Protein AF-A0A1W0A3I6-F1 (afdb_monomer_lite)

Radius of gyration: 18.89 Å; chains: 1; bounding box: 50×56×42 Å

Structure (mmCIF, N/CA/C/O backbone):
data_AF-A0A1W0A3I6-F1
#
_entry.id   AF-A0A1W0A3I6-F1
#
loop_
_atom_site.group_PDB
_atom_site.id
_atom_site.type_symbol
_atom_site.label_atom_id
_atom_site.label_alt_id
_atom_site.label_comp_id
_atom_site.label_asym_id
_atom_site.label_entity_id
_atom_site.label_seq_id
_atom_site.pdbx_PDB_ins_code
_atom_site.Cartn_x
_atom_site.Cartn_y
_atom_site.Cartn_z
_atom_site.occupancy
_atom_site.B_iso_or_equiv
_atom_site.auth_seq_id
_atom_site.auth_comp_id
_atom_site.auth_asym_id
_atom_site.auth_atom_id
_atom_site.pdbx_PDB_model_num
ATOM 1 N N . MET A 1 1 ? 38.707 41.070 -17.520 1.00 41.59 1 MET A N 1
ATOM 2 C CA . MET A 1 1 ? 37.344 40.779 -18.012 1.00 41.59 1 MET A CA 1
ATOM 3 C C . MET A 1 1 ? 37.285 39.278 -18.240 1.00 41.59 1 MET A C 1
ATOM 5 O O . MET A 1 1 ? 37.595 38.804 -19.325 1.00 41.59 1 MET A O 1
ATOM 9 N N . GLU A 1 2 ? 37.052 38.530 -17.165 1.00 40.06 2 GLU A N 1
ATOM 10 C CA . GLU A 1 2 ? 36.977 37.070 -17.213 1.00 40.06 2 GLU A CA 1
ATOM 11 C C . GLU A 1 2 ? 35.634 36.683 -17.830 1.00 40.06 2 GLU A C 1
ATOM 13 O O . GLU A 1 2 ? 34.571 37.062 -17.337 1.00 40.06 2 GLU A O 1
ATOM 18 N N . ARG A 1 3 ? 35.682 35.990 -18.970 1.00 44.59 3 ARG A N 1
ATOM 19 C CA . ARG A 1 3 ? 34.499 35.363 -19.553 1.00 44.59 3 ARG A CA 1
ATOM 20 C C . ARG A 1 3 ? 34.200 34.125 -18.717 1.00 44.59 3 ARG A C 1
ATOM 22 O O . ARG A 1 3 ? 34.869 33.111 -18.878 1.00 44.59 3 ARG A O 1
ATOM 29 N N . TYR A 1 4 ? 33.194 34.202 -17.855 1.00 41.28 4 TYR A N 1
ATOM 30 C CA . TYR A 1 4 ? 32.534 33.005 -17.351 1.00 41.28 4 TYR A CA 1
ATOM 31 C C . TYR A 1 4 ? 31.869 32.301 -18.542 1.00 41.28 4 TYR A C 1
ATOM 33 O O . TYR A 1 4 ? 30.800 32.709 -18.992 1.00 41.28 4 TYR A O 1
ATOM 41 N N . SER A 1 5 ? 32.509 31.269 -19.097 1.00 45.84 5 SER A N 1
ATOM 42 C CA . SER A 1 5 ? 31.834 30.317 -19.982 1.00 45.84 5 SER A CA 1
ATOM 43 C C . SER A 1 5 ? 31.021 29.362 -19.111 1.00 45.84 5 SER A C 1
ATOM 45 O O . SER A 1 5 ? 31.492 28.301 -18.715 1.00 45.84 5 SER A O 1
ATOM 47 N N . SER A 1 6 ? 29.800 29.755 -18.752 1.00 48.91 6 SER A N 1
ATOM 48 C CA . SER A 1 6 ? 28.891 28.939 -17.940 1.00 48.91 6 SER A CA 1
ATOM 49 C C . SER A 1 6 ? 28.206 27.837 -18.764 1.00 48.91 6 SER A C 1
ATOM 51 O O . SER A 1 6 ? 26.983 27.710 -18.739 1.00 48.91 6 SER A O 1
ATOM 53 N N . THR A 1 7 ? 28.969 27.060 -19.531 1.00 47.59 7 THR A N 1
ATOM 54 C CA . THR A 1 7 ? 28.444 25.897 -20.270 1.00 47.59 7 THR A CA 1
ATOM 55 C C . THR A 1 7 ? 28.633 24.575 -19.530 1.00 47.59 7 THR A C 1
ATOM 57 O O . THR A 1 7 ? 28.054 23.578 -19.943 1.00 47.59 7 THR A O 1
ATOM 60 N N . ASP A 1 8 ? 29.330 24.574 -18.391 1.00 50.31 8 ASP A N 1
ATOM 61 C CA . ASP A 1 8 ? 29.683 23.344 -17.666 1.00 50.31 8 ASP A CA 1
ATOM 62 C C . ASP A 1 8 ? 28.668 22.903 -16.591 1.00 50.31 8 ASP A C 1
ATOM 64 O O . ASP A 1 8 ? 28.899 21.916 -15.909 1.00 50.31 8 ASP A O 1
ATOM 68 N N . ASN A 1 9 ? 27.514 23.571 -16.456 1.00 48.56 9 ASN A N 1
ATOM 69 C CA . ASN A 1 9 ? 26.500 23.245 -15.432 1.00 48.56 9 ASN A CA 1
ATOM 70 C C . ASN A 1 9 ? 25.094 22.964 -16.001 1.00 48.56 9 ASN A C 1
ATOM 72 O O . ASN A 1 9 ? 24.089 23.187 -15.331 1.00 48.56 9 ASN A O 1
ATOM 76 N N . LEU A 1 10 ? 24.998 22.492 -17.248 1.00 45.47 10 LEU A N 1
ATOM 77 C CA . LEU A 1 10 ? 23.725 22.094 -17.878 1.00 45.47 10 LEU A CA 1
ATOM 78 C C . LEU A 1 10 ? 23.584 20.580 -18.074 1.00 45.47 10 LEU A C 1
ATOM 80 O O . LEU A 1 10 ? 22.621 20.128 -18.689 1.00 45.47 10 LEU A O 1
ATOM 84 N N . GLN A 1 11 ? 24.477 19.788 -17.479 1.00 47.44 11 GLN A N 1
ATOM 85 C CA . GLN A 1 11 ? 24.160 18.412 -17.109 1.00 47.44 11 GLN A CA 1
ATOM 86 C C . GLN A 1 11 ? 23.212 18.470 -15.906 1.00 47.44 11 GLN A C 1
ATOM 88 O O . GLN A 1 11 ? 23.576 18.153 -14.779 1.00 47.44 11 GLN A O 1
ATOM 93 N N . TRP A 1 12 ? 21.979 18.928 -16.135 1.00 48.97 12 TRP A N 1
ATOM 94 C CA . TRP A 1 12 ? 20.881 18.538 -15.261 1.00 48.97 12 TRP A CA 1
ATOM 95 C C . TRP A 1 12 ? 20.975 17.028 -15.153 1.00 48.97 12 TRP A C 1
ATOM 97 O O . TRP A 1 12 ? 20.917 16.350 -16.177 1.00 48.97 12 TRP A O 1
ATOM 107 N N . GLU A 1 13 ? 21.258 16.521 -13.957 1.00 58.03 13 GLU A N 1
ATOM 108 C CA . GLU A 1 13 ? 21.437 15.097 -13.724 1.00 58.03 13 GLU A CA 1
ATOM 109 C C . GLU A 1 13 ? 20.210 14.398 -14.303 1.00 58.03 13 GLU A C 1
ATOM 111 O O . GLU A 1 13 ? 19.108 14.554 -13.781 1.00 58.03 13 GLU A O 1
ATOM 116 N N . HIS A 1 14 ? 20.373 13.711 -15.440 1.00 58.66 14 HIS A N 1
ATOM 117 C CA . HIS A 1 14 ? 19.241 13.193 -16.212 1.00 58.66 14 HIS A CA 1
ATOM 118 C C . HIS A 1 14 ? 18.293 12.398 -15.306 1.00 58.66 14 HIS A C 1
ATOM 120 O O . HIS A 1 14 ? 17.079 12.500 -15.447 1.00 58.66 14 HIS A O 1
ATOM 126 N N . ASN A 1 15 ? 18.851 11.686 -14.325 1.00 62.16 15 ASN A N 1
ATOM 127 C CA . ASN A 1 15 ? 18.124 10.937 -13.308 1.00 62.16 15 ASN A CA 1
ATOM 128 C C . ASN A 1 15 ? 17.162 11.819 -12.496 1.00 62.16 15 ASN A C 1
ATOM 130 O O . ASN A 1 15 ? 15.994 11.470 -12.379 1.00 62.16 15 ASN A O 1
ATOM 134 N N . VAL A 1 16 ? 17.596 12.993 -12.029 1.00 64.56 16 VAL A N 1
ATOM 135 C CA . VAL A 1 16 ? 16.755 13.941 -11.277 1.00 64.56 16 VAL A CA 1
ATOM 136 C C . VAL A 1 16 ? 15.623 14.481 -12.154 1.00 64.56 16 VAL A C 1
ATOM 138 O O . VAL A 1 16 ? 14.475 14.575 -11.716 1.00 64.56 16 VAL A O 1
ATOM 141 N N . THR A 1 17 ? 15.906 14.797 -13.421 1.00 68.75 17 THR A N 1
ATOM 142 C CA . THR A 1 17 ? 14.873 15.239 -14.371 1.00 68.75 17 THR A CA 1
ATOM 143 C C . THR A 1 17 ? 13.876 14.121 -14.689 1.00 68.75 17 THR A C 1
ATOM 145 O O . THR A 1 17 ? 12.672 14.375 -14.750 1.00 68.75 17 THR A O 1
ATOM 148 N N . TYR A 1 18 ? 14.345 12.881 -14.850 1.00 65.88 18 TYR A N 1
ATOM 149 C CA . TYR A 1 18 ? 13.490 11.717 -15.083 1.00 65.88 18 TYR A CA 1
ATOM 150 C C . TYR A 1 18 ? 12.628 11.377 -13.869 1.00 65.88 18 TYR A C 1
ATOM 152 O O . TYR A 1 18 ? 11.440 11.126 -14.042 1.00 65.88 18 TYR A O 1
ATOM 160 N N . GLU A 1 19 ? 13.174 11.415 -12.656 1.00 70.06 19 GLU A N 1
ATOM 161 C CA . GLU A 1 19 ? 12.414 11.208 -11.418 1.00 70.06 19 GLU A CA 1
ATOM 162 C C . GLU A 1 19 ? 11.346 12.290 -11.235 1.00 70.06 19 GLU A C 1
ATOM 164 O O . GLU A 1 19 ? 10.192 11.995 -10.909 1.00 70.06 19 GLU A O 1
ATOM 169 N N . TRP A 1 20 ? 11.690 13.547 -11.531 1.00 74.38 20 TRP A N 1
ATOM 170 C CA . TRP A 1 20 ? 10.736 14.650 -11.491 1.00 74.38 20 TRP A CA 1
ATOM 171 C C . TRP A 1 20 ? 9.602 14.486 -12.514 1.00 74.38 20 TRP A C 1
ATOM 173 O O . TRP A 1 20 ? 8.436 14.719 -12.176 1.00 74.38 20 TRP A O 1
ATOM 183 N N . LEU A 1 21 ? 9.919 14.067 -13.747 1.00 71.44 21 LEU A N 1
ATOM 184 C CA . LEU A 1 21 ? 8.934 13.793 -14.801 1.00 71.44 21 LEU A CA 1
ATOM 185 C C . LEU A 1 21 ? 8.061 12.579 -14.462 1.00 71.44 21 LEU A C 1
ATOM 187 O O . LEU A 1 21 ? 6.838 12.659 -14.551 1.00 71.44 21 LEU A O 1
ATOM 191 N N . ALA A 1 22 ? 8.669 11.475 -14.027 1.00 71.56 22 ALA A N 1
ATOM 192 C CA . ALA A 1 22 ? 7.965 10.260 -13.624 1.00 71.56 22 ALA A CA 1
ATOM 193 C C . ALA A 1 22 ? 7.002 10.522 -12.460 1.00 71.56 22 ALA A C 1
ATOM 195 O O . ALA A 1 22 ? 5.938 9.910 -12.380 1.00 71.56 22 ALA A O 1
ATOM 196 N N . GLY A 1 23 ? 7.345 11.479 -11.597 1.00 75.12 23 GLY A N 1
ATOM 197 C CA . GLY A 1 23 ? 6.497 11.914 -10.502 1.00 75.12 23 GLY A CA 1
ATOM 198 C C . GLY A 1 23 ? 5.301 12.780 -10.906 1.00 75.12 23 GLY A C 1
ATOM 199 O O . GLY A 1 23 ? 4.485 13.050 -10.032 1.00 75.12 23 GLY A O 1
ATOM 200 N N . GLN A 1 24 ? 5.164 13.257 -12.149 1.00 84.75 24 GLN A N 1
ATOM 201 C CA . GLN A 1 24 ? 4.041 14.126 -12.538 1.00 84.75 24 GLN A CA 1
ATOM 202 C C . GLN A 1 24 ? 2.698 13.383 -12.496 1.00 84.75 24 GLN A C 1
ATOM 204 O O . GLN A 1 24 ? 2.620 12.220 -12.885 1.00 84.75 24 GLN A O 1
ATOM 209 N N . ILE A 1 25 ? 1.613 14.070 -12.110 1.00 84.75 25 ILE A N 1
ATOM 210 C CA . ILE A 1 25 ? 0.272 13.459 -11.963 1.00 84.75 25 ILE A CA 1
ATOM 211 C C . ILE A 1 25 ? -0.170 12.737 -13.244 1.00 84.75 25 ILE A C 1
ATOM 213 O O . ILE A 1 25 ? -0.700 11.630 -13.168 1.00 84.75 25 ILE A O 1
ATOM 217 N N . GLY A 1 26 ? 0.084 13.319 -14.421 1.00 83.00 26 GLY A N 1
ATOM 218 C CA . GLY A 1 26 ? -0.232 12.679 -15.703 1.00 83.00 26 GLY A CA 1
ATOM 219 C C . GLY A 1 26 ? 0.551 11.381 -15.936 1.00 83.00 26 GLY A C 1
ATOM 220 O O . GLY A 1 26 ? -0.019 10.396 -16.401 1.00 83.00 26 GLY A O 1
ATOM 221 N N . CYS A 1 27 ? 1.829 11.346 -15.551 1.00 84.88 27 CYS A N 1
ATOM 222 C CA . CYS A 1 27 ? 2.664 10.149 -15.641 1.00 84.88 27 CYS A CA 1
ATOM 223 C C . CYS A 1 27 ? 2.202 9.068 -14.657 1.00 84.88 27 CYS A C 1
ATOM 225 O O . CYS A 1 27 ? 2.028 7.922 -15.065 1.00 84.88 27 CYS A O 1
ATOM 227 N N . LEU A 1 28 ? 1.925 9.432 -13.402 1.00 89.31 28 LEU A N 1
ATOM 228 C CA . LEU A 1 28 ? 1.393 8.518 -12.384 1.00 89.31 28 LEU A CA 1
ATOM 229 C C . LEU A 1 28 ? 0.033 7.936 -12.800 1.00 89.31 28 LEU A C 1
ATOM 231 O O . LEU A 1 28 ? -0.180 6.727 -12.732 1.00 89.31 28 LEU A O 1
ATOM 235 N N . SER A 1 29 ? -0.860 8.781 -13.322 1.00 88.25 29 SER A N 1
ATOM 236 C CA . SER A 1 29 ? -2.175 8.361 -13.824 1.00 88.25 29 SER A CA 1
ATOM 237 C C . SER A 1 29 ? -2.045 7.387 -14.994 1.00 88.25 29 SER A C 1
ATOM 239 O O . SER A 1 29 ? -2.771 6.399 -15.059 1.00 88.25 29 SER A O 1
ATOM 241 N N . ALA A 1 30 ? -1.091 7.614 -15.903 1.00 87.31 30 ALA A N 1
ATOM 242 C CA . ALA A 1 30 ? -0.811 6.680 -16.988 1.00 87.31 30 ALA A CA 1
ATOM 243 C C . ALA A 1 30 ? -0.296 5.331 -16.461 1.00 87.31 30 ALA A C 1
ATOM 245 O O . ALA A 1 30 ? -0.714 4.288 -16.967 1.00 87.31 30 ALA A O 1
ATOM 246 N N . GLN A 1 31 ? 0.549 5.321 -15.421 1.00 91.00 31 GLN A N 1
ATOM 247 C CA . GLN A 1 31 ? 1.001 4.070 -14.804 1.00 91.00 31 GLN A CA 1
ATOM 248 C C . GLN A 1 31 ? -0.170 3.255 -14.247 1.00 91.00 31 GLN A C 1
ATOM 250 O O . GLN A 1 31 ? -0.220 2.055 -14.503 1.00 91.00 31 GLN A O 1
ATOM 255 N N . LEU A 1 32 ? -1.158 3.894 -13.609 1.00 90.19 32 LEU A N 1
ATOM 256 C CA . LEU A 1 32 ? -2.365 3.227 -13.094 1.00 90.19 32 LEU A CA 1
ATOM 257 C C . LEU A 1 32 ? -3.222 2.542 -14.169 1.00 90.19 32 LEU A C 1
ATOM 259 O O . LEU A 1 32 ? -3.993 1.639 -13.853 1.00 90.19 32 LEU A O 1
ATOM 263 N N . THR A 1 33 ? -3.088 2.921 -15.443 1.00 88.62 33 THR A N 1
ATOM 264 C CA . THR A 1 33 ? -3.816 2.259 -16.542 1.00 88.62 33 THR A CA 1
ATOM 265 C C . THR A 1 33 ? -3.197 0.924 -16.970 1.00 88.62 33 THR A C 1
ATOM 267 O O . THR A 1 33 ? -3.794 0.182 -17.758 1.00 88.62 33 THR A O 1
ATOM 270 N N . ARG A 1 34 ? -2.000 0.587 -16.469 1.00 88.88 34 ARG A N 1
ATOM 271 C CA . ARG A 1 34 ? -1.320 -0.672 -16.790 1.00 88.88 34 ARG A CA 1
ATOM 272 C C . ARG A 1 34 ? -2.081 -1.847 -16.173 1.00 88.88 34 ARG A C 1
ATOM 274 O O . ARG A 1 34 ? -2.431 -1.840 -15.002 1.00 88.88 34 ARG A O 1
ATOM 281 N N . LYS A 1 35 ? -2.286 -2.905 -16.962 1.00 84.94 35 LYS A N 1
ATOM 282 C CA . LYS A 1 35 ? -3.066 -4.088 -16.547 1.00 84.94 35 LYS A CA 1
ATOM 283 C C . LYS A 1 35 ? -2.329 -5.042 -15.603 1.00 84.94 35 LYS A C 1
ATOM 285 O O . LYS A 1 35 ? -2.963 -5.896 -15.002 1.00 84.94 35 LYS A O 1
ATOM 290 N N . ASN A 1 36 ? -1.008 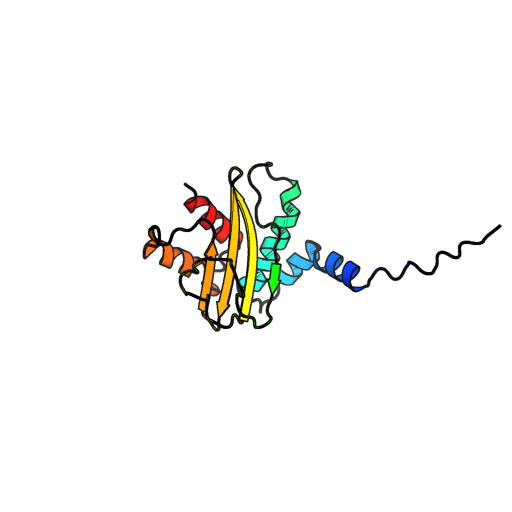-4.907 -15.493 1.00 88.06 36 ASN A N 1
ATOM 291 C CA . ASN A 1 36 ? -0.140 -5.906 -14.864 1.00 88.06 36 ASN A CA 1
ATOM 292 C C . ASN A 1 36 ? 0.510 -5.375 -13.577 1.00 88.06 36 ASN A C 1
ATOM 294 O O . ASN A 1 36 ? 1.624 -5.776 -13.241 1.00 88.06 36 ASN A O 1
ATOM 298 N N . LEU A 1 37 ? -0.134 -4.414 -12.916 1.00 91.06 37 LEU A N 1
ATOM 299 C CA . LEU A 1 37 ? 0.343 -3.898 -11.640 1.00 91.06 37 LEU A CA 1
ATOM 300 C C . LEU A 1 37 ? 0.037 -4.911 -10.541 1.00 91.06 37 LEU A C 1
ATOM 302 O O . LEU A 1 37 ? -1.064 -5.463 -10.491 1.00 91.06 37 LEU A O 1
ATOM 306 N N . SER A 1 38 ? 0.991 -5.118 -9.638 1.00 92.94 38 SER A N 1
ATOM 307 C CA . SER A 1 38 ? 0.666 -5.729 -8.351 1.00 92.94 38 SER A CA 1
ATOM 308 C C . SER A 1 38 ? -0.249 -4.785 -7.553 1.00 92.94 38 SER A C 1
ATOM 310 O O . SER A 1 38 ? -0.365 -3.590 -7.851 1.00 92.94 38 SER A O 1
ATOM 312 N N . LEU A 1 39 ? -0.859 -5.303 -6.485 1.00 94.44 39 LEU A N 1
ATOM 313 C CA . LEU A 1 39 ? -1.619 -4.475 -5.550 1.00 94.44 39 LEU A CA 1
ATOM 314 C C . LEU A 1 39 ? -0.779 -3.315 -4.981 1.00 94.44 39 LEU A C 1
ATOM 316 O O . LEU A 1 39 ? -1.233 -2.173 -5.003 1.00 94.44 39 LEU A O 1
ATOM 320 N N . LEU A 1 40 ? 0.448 -3.589 -4.520 1.00 95.25 40 LEU A N 1
ATOM 321 C CA . LEU A 1 40 ? 1.302 -2.576 -3.887 1.00 95.25 40 LEU A CA 1
ATOM 322 C C . LEU A 1 40 ? 1.857 -1.562 -4.894 1.00 95.25 40 LEU A C 1
ATOM 324 O O . LEU A 1 40 ? 1.971 -0.386 -4.563 1.00 95.25 40 LEU A O 1
ATOM 328 N N . GLU A 1 41 ? 2.149 -1.981 -6.127 1.00 94.62 41 GLU A N 1
ATOM 329 C CA . GLU A 1 41 ? 2.573 -1.085 -7.209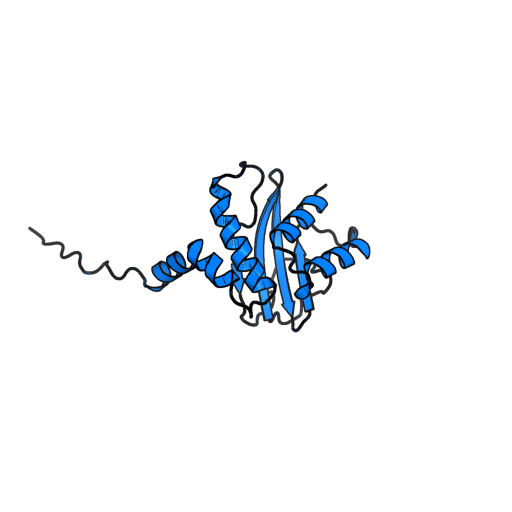 1.00 94.62 41 GLU A CA 1
ATOM 330 C C . GLU A 1 41 ? 1.437 -0.127 -7.600 1.00 94.62 41 GLU A C 1
ATOM 332 O O . GLU A 1 41 ? 1.658 1.070 -7.784 1.00 94.62 41 GLU A O 1
ATOM 337 N N . ARG A 1 42 ? 0.194 -0.624 -7.652 1.00 94.94 42 ARG A N 1
ATOM 338 C CA . ARG A 1 42 ? -0.987 0.227 -7.841 1.00 94.94 42 ARG A CA 1
ATOM 339 C C . ARG A 1 42 ? -1.144 1.223 -6.692 1.00 94.94 42 ARG A C 1
ATOM 341 O O . ARG A 1 42 ? -1.256 2.420 -6.946 1.00 94.94 42 ARG A O 1
ATOM 348 N N . TRP A 1 43 ? -1.111 0.751 -5.446 1.00 96.19 43 TRP A N 1
ATOM 349 C CA . TRP A 1 43 ? -1.219 1.618 -4.268 1.00 96.19 43 TRP A CA 1
ATOM 350 C C . TRP A 1 43 ? -0.101 2.652 -4.182 1.00 96.19 43 TRP A C 1
AT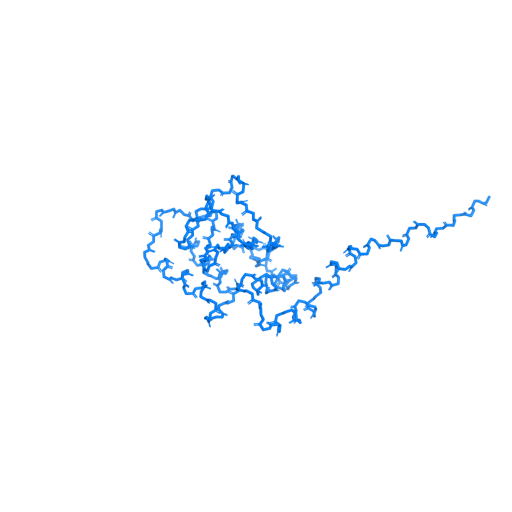OM 352 O O . TRP A 1 43 ? -0.359 3.771 -3.757 1.00 96.19 43 TRP A O 1
ATOM 362 N N . TYR A 1 44 ? 1.115 2.329 -4.626 1.00 95.62 44 TYR A N 1
ATOM 363 C CA . TYR A 1 44 ? 2.204 3.298 -4.726 1.00 95.62 44 TYR A CA 1
ATOM 364 C C . TYR A 1 44 ? 1.840 4.475 -5.640 1.00 95.62 44 TYR A C 1
ATOM 366 O O . TYR A 1 44 ? 2.008 5.633 -5.251 1.00 95.62 44 TYR A O 1
ATOM 374 N N . PHE A 1 45 ? 1.321 4.200 -6.840 1.00 94.31 45 PHE A N 1
ATOM 375 C CA . PHE A 1 45 ? 0.926 5.262 -7.766 1.00 94.31 45 PHE A CA 1
ATOM 376 C C . PHE A 1 45 ? -0.273 6.063 -7.249 1.00 94.31 45 PHE A C 1
ATOM 378 O O . PHE A 1 45 ? -0.262 7.287 -7.367 1.00 94.31 45 PHE A O 1
ATOM 385 N N . GLU A 1 46 ? -1.263 5.406 -6.636 1.00 94.31 46 GLU A N 1
ATOM 386 C CA . GLU A 1 46 ? -2.380 6.088 -5.964 1.00 94.31 46 GLU A CA 1
ATOM 387 C C . GLU A 1 46 ? -1.858 7.011 -4.847 1.00 94.31 46 GLU A C 1
ATOM 389 O O . GLU A 1 46 ? -2.157 8.202 -4.835 1.00 94.31 46 GLU A O 1
ATOM 394 N N . ALA A 1 47 ? -0.984 6.505 -3.973 1.00 93.81 47 ALA A N 1
ATOM 395 C CA . ALA A 1 47 ? -0.401 7.256 -2.864 1.00 93.81 47 ALA A CA 1
ATOM 396 C C . ALA A 1 47 ? 0.411 8.466 -3.344 1.00 93.81 47 ALA A C 1
ATOM 398 O O . ALA A 1 47 ? 0.320 9.539 -2.757 1.00 93.81 47 ALA A O 1
ATOM 399 N N . LYS A 1 48 ? 1.171 8.329 -4.437 1.00 92.06 48 LYS A N 1
ATOM 400 C CA . LYS A 1 48 ? 1.921 9.443 -5.039 1.00 92.06 48 LYS A CA 1
ATOM 401 C C . LYS A 1 48 ? 1.030 10.518 -5.656 1.00 92.06 48 LYS A C 1
ATOM 403 O O . LYS A 1 48 ? 1.435 11.680 -5.701 1.00 92.06 48 LYS A O 1
ATOM 408 N N . ILE A 1 49 ? -0.153 10.154 -6.147 1.00 90.88 49 ILE A N 1
ATOM 409 C CA . ILE A 1 49 ? -1.145 11.130 -6.609 1.00 90.88 49 ILE A CA 1
ATOM 410 C C . ILE A 1 49 ? -1.709 11.892 -5.406 1.00 90.88 49 ILE A C 1
ATOM 412 O O . ILE A 1 49 ? -1.750 13.123 -5.439 1.00 90.88 49 ILE A O 1
ATOM 416 N N . GLU A 1 50 ? -2.057 11.187 -4.328 1.00 89.88 50 GLU A N 1
ATOM 417 C CA . GLU A 1 50 ? -2.570 11.805 -3.100 1.00 89.88 50 GLU A CA 1
ATOM 418 C C . GLU A 1 50 ? -1.543 12.724 -2.426 1.00 89.88 50 GLU A C 1
ATOM 420 O O . GLU A 1 50 ? -1.872 13.869 -2.121 1.00 89.88 50 GLU A O 1
ATOM 425 N N . GLU A 1 51 ? -0.275 12.301 -2.332 1.00 87.25 51 GLU A N 1
ATOM 426 C CA . GLU A 1 51 ? 0.843 13.112 -1.813 1.00 87.25 51 GLU A CA 1
ATOM 427 C C . GLU A 1 51 ? 0.923 14.494 -2.487 1.00 87.25 51 GLU A C 1
ATOM 429 O O . GLU A 1 51 ? 1.299 15.488 -1.867 1.00 87.25 51 GLU A O 1
ATOM 434 N N . ARG A 1 52 ? 0.566 14.577 -3.776 1.00 82.88 52 ARG A N 1
ATOM 435 C CA . ARG A 1 52 ? 0.579 15.830 -4.544 1.00 82.88 52 ARG A CA 1
ATOM 436 C C . ARG A 1 52 ? -0.709 16.635 -4.424 1.00 82.88 52 ARG A C 1
ATOM 438 O O . ARG A 1 52 ? -0.662 17.861 -4.538 1.00 82.88 52 ARG A O 1
ATOM 445 N N . ASN A 1 53 ? -1.843 15.975 -4.214 1.00 81.06 53 ASN A N 1
ATOM 446 C CA . ASN A 1 53 ? -3.127 16.638 -3.982 1.00 81.06 53 ASN A CA 1
ATOM 447 C C . ASN A 1 53 ? -3.202 17.287 -2.588 1.00 81.06 53 ASN A C 1
ATOM 449 O O . ASN A 1 53 ? -3.992 18.212 -2.381 1.00 81.06 53 ASN A O 1
ATOM 453 N N . ASP A 1 54 ? -2.332 16.858 -1.673 1.00 68.00 54 ASP A N 1
ATOM 454 C CA . ASP A 1 54 ? -2.200 17.297 -0.280 1.00 68.00 54 ASP A CA 1
ATOM 455 C C . ASP A 1 54 ? -1.909 18.802 -0.090 1.00 68.00 54 ASP A C 1
ATOM 457 O O . ASP A 1 54 ? -2.077 19.344 0.997 1.00 68.00 54 ASP A O 1
ATOM 461 N N . ALA A 1 55 ? -1.592 19.543 -1.160 1.00 57.84 55 ALA A N 1
ATOM 462 C CA . ALA A 1 55 ? -1.491 21.009 -1.134 1.00 57.84 55 ALA A CA 1
ATOM 463 C C . ALA A 1 55 ? -2.805 21.733 -0.736 1.00 57.84 55 ALA A C 1
ATOM 465 O O . ALA A 1 55 ? -2.829 22.963 -0.664 1.00 57.84 55 ALA A O 1
ATOM 466 N N . LYS A 1 56 ? -3.904 20.994 -0.523 1.00 57.16 56 LYS A N 1
ATOM 467 C CA . LYS A 1 56 ? -5.242 21.507 -0.191 1.00 57.16 56 LYS A CA 1
ATOM 468 C C . LYS A 1 56 ? -5.831 20.967 1.123 1.00 57.16 56 LYS A C 1
ATOM 470 O O . LYS A 1 56 ? -6.974 21.312 1.420 1.00 57.16 56 LYS A O 1
ATOM 475 N N . GLN A 1 57 ? -5.127 20.112 1.868 1.00 63.06 57 GLN A N 1
ATOM 476 C CA . GLN A 1 57 ? -5.660 19.514 3.102 1.00 63.06 57 GLN A CA 1
ATOM 477 C C . GLN A 1 57 ? -5.373 20.384 4.341 1.00 63.06 57 GLN A C 1
ATOM 479 O O . GLN A 1 57 ? -4.468 21.219 4.339 1.00 63.06 57 GLN A O 1
ATOM 484 N N . ASP A 1 58 ? -6.200 20.227 5.379 1.00 69.12 58 ASP A N 1
ATOM 485 C CA . ASP A 1 58 ? -6.016 20.865 6.689 1.00 69.12 58 ASP A CA 1
ATOM 486 C C . ASP A 1 58 ? -4.680 20.425 7.315 1.00 69.12 58 ASP A C 1
ATOM 488 O O . ASP A 1 58 ? -4.258 19.281 7.160 1.00 69.12 58 ASP A O 1
ATOM 492 N N . ASN A 1 59 ? -4.021 21.308 8.070 1.00 75.25 59 ASN A N 1
ATOM 493 C CA . ASN A 1 59 ? -2.694 21.060 8.649 1.00 75.25 59 ASN A CA 1
ATOM 494 C C . ASN A 1 59 ? -2.653 19.843 9.596 1.00 75.25 59 ASN A C 1
ATOM 496 O O . ASN A 1 59 ? -1.568 19.368 9.930 1.00 75.25 59 ASN A O 1
ATOM 500 N N . TRP A 1 60 ? -3.815 19.355 10.036 1.00 83.06 60 TRP A N 1
ATOM 501 C CA . TRP A 1 60 ? -3.963 18.280 11.017 1.00 83.06 60 TRP A CA 1
ATOM 502 C C . TRP A 1 60 ? -4.236 16.899 10.414 1.00 83.06 60 TRP A C 1
ATOM 504 O O . TRP A 1 60 ? -4.097 15.903 11.123 1.00 83.06 60 TRP A O 1
ATOM 514 N N . THR A 1 61 ? -4.618 16.805 9.137 1.00 87.62 61 THR A N 1
ATOM 515 C CA . THR A 1 61 ? -4.884 15.522 8.468 1.00 87.62 61 THR A CA 1
ATOM 516 C C . THR A 1 61 ? -4.251 15.531 7.091 1.00 87.62 61 THR A C 1
ATOM 518 O O . THR A 1 61 ? -4.568 16.387 6.276 1.00 87.62 61 THR A O 1
ATOM 521 N N . ARG A 1 62 ? -3.361 14.569 6.843 1.00 89.94 62 ARG A N 1
ATOM 522 C CA . ARG A 1 62 ? -2.610 14.445 5.589 1.00 89.94 62 ARG A CA 1
ATOM 523 C C . ARG A 1 62 ? -2.568 12.994 5.159 1.00 89.94 62 ARG A C 1
ATOM 525 O O . ARG A 1 62 ? -2.261 12.120 5.972 1.00 89.94 62 ARG A O 1
ATOM 532 N N . GLN A 1 63 ? -2.846 12.723 3.895 1.00 90.94 63 GLN A N 1
ATOM 533 C CA . GLN A 1 63 ? -2.897 11.359 3.371 1.00 90.94 63 GLN A CA 1
ATOM 534 C C . GLN A 1 63 ? -1.632 11.038 2.573 1.00 90.94 63 GLN A C 1
ATOM 536 O O . GLN A 1 63 ? -1.206 11.827 1.739 1.00 90.94 63 GLN A O 1
ATOM 541 N N . CYS A 1 64 ? -1.058 9.855 2.808 1.00 90.38 64 CYS A N 1
ATOM 542 C CA . CYS A 1 64 ? -0.013 9.260 1.968 1.00 90.38 64 CYS A CA 1
ATOM 543 C C . CYS A 1 64 ? 1.188 10.179 1.645 1.00 90.38 64 CYS A C 1
ATOM 545 O O . CYS A 1 64 ? 1.419 10.503 0.487 1.00 90.38 64 CYS A O 1
ATOM 547 N N . PHE A 1 65 ? 1.995 10.559 2.638 1.00 91.00 65 PHE A N 1
ATOM 548 C CA . PHE A 1 65 ? 3.234 11.329 2.436 1.00 91.00 65 PHE A CA 1
ATOM 549 C C . PHE A 1 65 ? 4.497 10.513 2.760 1.00 91.00 65 PHE A C 1
ATOM 551 O O . PHE A 1 65 ? 4.428 9.507 3.463 1.00 91.00 65 PHE A O 1
ATOM 558 N N . ASP A 1 66 ? 5.663 10.941 2.254 1.00 91.12 66 ASP A N 1
ATOM 559 C CA . ASP A 1 66 ? 6.939 10.197 2.349 1.00 91.12 66 ASP A CA 1
ATOM 560 C C . ASP A 1 66 ? 6.797 8.778 1.768 1.00 91.12 66 ASP A C 1
ATOM 562 O O . ASP A 1 66 ? 7.236 7.783 2.346 1.00 91.12 66 ASP A O 1
ATOM 566 N N . VAL A 1 67 ? 6.116 8.691 0.619 1.00 92.56 67 VAL A N 1
ATOM 567 C CA . VAL A 1 67 ? 5.792 7.421 -0.041 1.00 92.56 67 VAL A CA 1
ATOM 568 C C . VAL A 1 67 ? 7.040 6.833 -0.701 1.00 92.56 67 VAL A C 1
ATOM 570 O O . VAL A 1 67 ? 7.663 7.476 -1.557 1.00 92.56 67 VAL A O 1
ATOM 573 N N . ARG A 1 68 ? 7.360 5.582 -0.361 1.00 91.75 68 ARG A N 1
ATOM 574 C CA . ARG A 1 68 ? 8.479 4.791 -0.890 1.00 91.75 68 ARG A CA 1
ATOM 575 C C . ARG A 1 68 ? 8.000 3.416 -1.316 1.00 91.75 68 ARG A C 1
ATOM 577 O O . ARG A 1 68 ? 7.166 2.810 -0.654 1.00 91.75 68 ARG A O 1
ATOM 584 N N . TYR A 1 69 ? 8.562 2.913 -2.401 1.00 93.44 69 TYR A N 1
ATOM 585 C CA . TYR A 1 69 ? 8.205 1.616 -2.952 1.00 93.44 69 TYR A CA 1
ATOM 586 C C . TYR A 1 69 ? 9.449 0.920 -3.486 1.00 93.44 69 TYR A C 1
ATOM 588 O O . TYR A 1 69 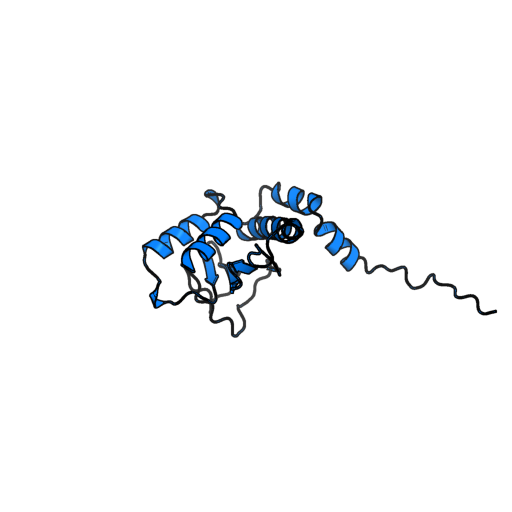? 10.296 1.561 -4.108 1.00 93.44 69 TYR A O 1
ATOM 596 N N . THR A 1 70 ? 9.552 -0.384 -3.250 1.00 92.25 70 THR A N 1
ATOM 597 C CA . THR A 1 70 ? 10.569 -1.234 -3.867 1.00 92.25 70 THR A CA 1
ATOM 598 C C . THR A 1 70 ? 9.978 -2.581 -4.261 1.00 92.25 70 THR A C 1
ATOM 600 O O . THR A 1 70 ? 9.151 -3.156 -3.553 1.00 92.25 70 THR A O 1
ATOM 603 N N . LYS A 1 71 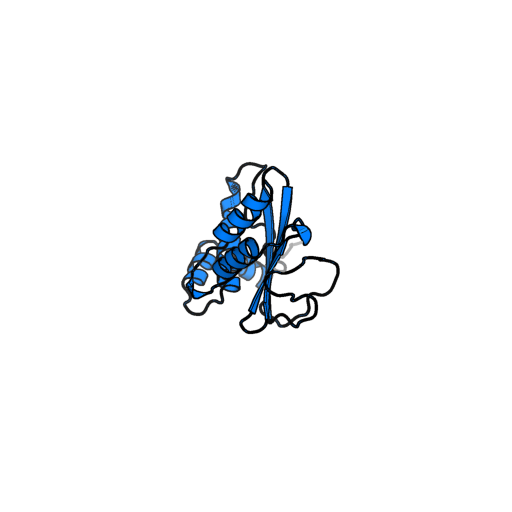? 10.437 -3.087 -5.405 1.00 91.62 71 LYS A N 1
ATOM 604 C CA . LYS A 1 71 ? 10.113 -4.411 -5.955 1.00 91.62 71 LYS A CA 1
ATOM 605 C C . LYS A 1 71 ? 11.337 -5.333 -5.970 1.00 91.62 71 LYS A C 1
ATOM 607 O O . LYS A 1 71 ? 11.346 -6.372 -6.626 1.00 91.62 71 LYS A O 1
ATOM 612 N N . GLU A 1 72 ? 12.411 -4.913 -5.308 1.00 88.25 72 GLU A N 1
ATOM 613 C CA . GLU A 1 72 ? 13.627 -5.701 -5.173 1.00 88.25 72 GLU A CA 1
ATOM 614 C C . GLU A 1 72 ? 13.512 -6.603 -3.953 1.00 88.25 72 GLU A C 1
ATOM 616 O O . GLU A 1 72 ? 13.061 -6.171 -2.893 1.00 88.25 72 GLU A O 1
ATOM 621 N N . ARG A 1 73 ? 13.951 -7.857 -4.075 1.00 87.19 73 ARG A N 1
ATOM 622 C CA . ARG A 1 73 ? 13.917 -8.792 -2.951 1.00 87.19 73 ARG A CA 1
ATOM 623 C C . ARG A 1 73 ? 14.825 -8.324 -1.821 1.00 87.19 73 ARG A C 1
ATOM 625 O O . ARG A 1 73 ? 16.040 -8.258 -1.993 1.00 87.19 73 ARG A O 1
ATOM 632 N N . HIS A 1 74 ? 14.256 -8.104 -0.643 1.00 85.38 74 HIS A N 1
ATOM 633 C CA . HIS A 1 74 ? 14.990 -7.635 0.531 1.00 85.38 74 HIS A CA 1
ATOM 634 C C . HIS A 1 74 ? 14.463 -8.283 1.813 1.00 85.38 74 HIS A C 1
ATOM 636 O O . HIS A 1 74 ? 13.426 -8.940 1.831 1.00 85.38 74 HIS A O 1
ATOM 642 N N . ARG A 1 75 ? 15.211 -8.130 2.906 1.00 83.88 75 ARG A N 1
ATOM 643 C CA . ARG A 1 75 ? 14.711 -8.420 4.256 1.00 83.88 75 ARG A CA 1
ATOM 644 C C . ARG A 1 75 ? 14.314 -7.107 4.910 1.00 83.88 75 ARG A C 1
ATOM 646 O O . ARG A 1 75 ? 14.983 -6.098 4.686 1.00 83.88 75 ARG A O 1
ATOM 653 N N . LEU A 1 76 ? 13.294 -7.136 5.761 1.00 75.31 76 LEU A N 1
ATOM 654 C CA . LEU A 1 76 ? 12.972 -6.018 6.645 1.00 75.31 76 LEU A CA 1
ATOM 655 C C . LEU A 1 76 ? 14.080 -5.906 7.710 1.00 75.31 76 LEU A C 1
ATOM 657 O O . LEU A 1 76 ? 13.998 -6.481 8.791 1.00 75.31 76 LEU A O 1
ATOM 661 N N . GLN A 1 77 ? 15.196 -5.252 7.379 1.00 63.84 77 GLN A N 1
ATOM 662 C CA . GLN A 1 77 ? 16.311 -5.090 8.311 1.00 63.84 77 GLN A CA 1
ATOM 663 C C . GLN A 1 77 ? 16.002 -3.979 9.329 1.00 63.84 77 GLN A C 1
ATOM 665 O O . GLN A 1 77 ? 16.080 -2.800 9.006 1.00 63.84 77 GLN A O 1
ATOM 670 N N . GLY A 1 78 ? 15.743 -4.363 10.583 1.00 54.62 78 GLY A N 1
ATOM 671 C CA . GLY A 1 78 ? 15.930 -3.505 11.759 1.00 54.62 78 GLY A CA 1
ATOM 672 C C . GLY A 1 78 ? 14.765 -2.588 12.181 1.00 54.62 78 GLY A C 1
ATOM 673 O O . GLY A 1 78 ? 14.174 -1.866 11.389 1.00 54.62 78 GLY A O 1
ATOM 674 N N . LYS A 1 79 ? 14.535 -2.576 13.506 1.00 47.59 79 LYS A N 1
ATOM 675 C CA . LYS A 1 79 ? 13.860 -1.580 14.377 1.00 47.59 79 LYS A CA 1
ATOM 676 C C . LYS A 1 79 ? 12.432 -1.112 14.099 1.00 47.59 79 LYS A C 1
ATOM 678 O O . LYS A 1 79 ? 11.821 -0.602 15.036 1.00 47.59 79 LYS A O 1
ATOM 683 N N . LEU A 1 80 ? 11.870 -1.293 12.914 1.00 53.44 80 LEU A N 1
ATOM 684 C CA . LEU A 1 80 ? 10.428 -1.151 12.747 1.00 53.44 80 LEU A CA 1
ATOM 685 C C . LEU A 1 80 ? 9.792 -2.416 13.325 1.00 53.44 80 LEU A C 1
ATOM 687 O O . LEU A 1 80 ? 9.600 -3.397 12.616 1.00 53.44 80 LEU A O 1
ATOM 691 N N . MET A 1 81 ? 9.518 -2.410 14.637 1.00 53.50 81 MET A N 1
ATOM 692 C CA . MET A 1 81 ? 8.678 -3.413 15.310 1.00 53.50 81 MET A CA 1
ATOM 693 C C . MET A 1 81 ? 7.219 -3.247 14.867 1.00 53.50 81 MET A C 1
ATOM 695 O O . MET A 1 81 ? 6.315 -3.079 15.677 1.00 53.50 81 MET A O 1
ATOM 699 N N . LEU A 1 82 ? 7.003 -3.224 13.556 1.00 62.84 82 LEU A N 1
ATOM 700 C CA . LEU A 1 82 ? 5.694 -3.225 12.949 1.00 62.84 82 LEU A CA 1
ATOM 701 C C . LEU A 1 82 ? 5.283 -4.684 12.869 1.00 62.84 82 LEU A C 1
ATOM 703 O O . LEU A 1 82 ? 5.732 -5.423 11.994 1.00 62.84 82 LEU A O 1
ATOM 707 N N . PHE A 1 83 ? 4.476 -5.109 13.837 1.00 68.12 83 PHE A N 1
ATOM 708 C CA . PHE A 1 83 ? 3.757 -6.363 13.703 1.00 68.12 83 PHE A CA 1
ATOM 709 C C . PHE A 1 83 ? 2.956 -6.306 12.400 1.00 68.12 83 PHE A C 1
ATOM 711 O O . PHE A 1 83 ? 2.266 -5.317 12.146 1.00 68.12 83 PHE A O 1
ATOM 718 N N . SER A 1 84 ? 3.116 -7.323 11.558 1.00 76.75 84 SER A N 1
ATOM 719 C CA . SER A 1 84 ? 2.459 -7.394 10.258 1.00 76.75 84 SER A CA 1
ATOM 720 C C . SER A 1 84 ? 1.262 -8.336 10.335 1.00 76.75 84 SER A C 1
ATOM 722 O O . SER A 1 84 ? 1.325 -9.380 10.981 1.00 76.75 84 SER A O 1
ATOM 724 N N . ILE A 1 85 ? 0.153 -7.922 9.725 1.00 83.69 85 ILE A N 1
ATOM 725 C CA . ILE A 1 85 ? -1.102 -8.672 9.661 1.00 83.69 85 ILE A CA 1
ATOM 726 C C . ILE A 1 85 ? -1.578 -8.792 8.211 1.00 83.69 85 ILE A C 1
ATOM 728 O O . ILE A 1 85 ? -1.385 -7.860 7.432 1.00 83.69 85 ILE A O 1
ATOM 732 N N . PRO A 1 86 ? -2.224 -9.901 7.827 1.00 82.69 86 PRO A N 1
ATOM 733 C CA . PRO A 1 86 ? -2.476 -11.092 8.642 1.00 82.69 86 PRO A CA 1
ATOM 734 C C . PRO A 1 86 ? -1.236 -11.988 8.806 1.00 82.69 86 PRO A C 1
ATOM 736 O O . PRO A 1 86 ? -1.200 -12.816 9.711 1.00 82.69 86 PRO A O 1
ATOM 739 N N . PHE A 1 87 ? -0.212 -11.810 7.967 1.00 84.00 87 PHE A N 1
ATOM 740 C CA . PHE A 1 87 ? 1.003 -12.623 7.984 1.00 84.00 87 PHE A CA 1
ATOM 741 C C . PHE A 1 87 ? 2.183 -11.883 8.613 1.00 84.00 87 PHE A C 1
ATOM 743 O O . PHE A 1 87 ? 2.389 -10.698 8.353 1.00 84.00 87 PHE A O 1
ATOM 750 N N . ASP A 1 88 ? 2.999 -12.609 9.382 1.00 84.75 88 ASP A N 1
ATOM 751 C CA . ASP A 1 88 ? 4.254 -12.091 9.924 1.00 84.75 88 ASP A CA 1
ATOM 752 C C . ASP A 1 88 ? 5.386 -12.214 8.891 1.00 84.75 88 ASP A C 1
ATOM 754 O O . ASP A 1 88 ? 5.886 -13.305 8.608 1.00 84.75 88 ASP A O 1
ATOM 758 N N . HIS A 1 89 ? 5.811 -11.076 8.341 1.00 85.38 89 HIS A N 1
ATOM 759 C CA . HIS A 1 89 ? 6.919 -10.984 7.386 1.00 85.38 89 HIS A CA 1
ATOM 760 C C . HIS A 1 89 ? 8.252 -10.540 8.018 1.00 85.38 89 HIS A C 1
ATOM 762 O O . HIS A 1 89 ? 9.217 -10.254 7.307 1.00 85.38 89 HIS A O 1
ATOM 768 N N . SER A 1 90 ? 8.351 -10.481 9.350 1.00 78.00 90 SER A N 1
ATOM 769 C CA . SER A 1 90 ? 9.543 -9.970 10.051 1.00 78.00 90 SER A CA 1
ATOM 770 C C . SER A 1 90 ? 10.828 -10.754 9.751 1.00 78.00 90 SER A C 1
ATOM 772 O O . SER A 1 90 ? 11.913 -10.176 9.698 1.00 78.00 90 SER A O 1
ATOM 774 N N . ASN A 1 91 ? 10.709 -12.063 9.517 1.00 78.38 91 ASN A N 1
ATOM 775 C CA . ASN A 1 91 ? 11.837 -12.969 9.286 1.00 78.38 91 ASN A CA 1
ATOM 776 C C . ASN A 1 91 ? 11.881 -13.546 7.861 1.00 78.38 91 ASN A C 1
ATOM 778 O O . ASN A 1 91 ? 12.680 -14.446 7.586 1.00 78.38 91 ASN A O 1
ATOM 782 N N . THR A 1 92 ? 11.043 -13.049 6.950 1.00 82.25 92 THR A N 1
ATOM 783 C CA . THR A 1 92 ? 10.948 -13.554 5.575 1.00 82.25 92 THR A CA 1
ATOM 784 C C . THR A 1 92 ? 11.664 -12.643 4.579 1.00 82.25 92 THR A C 1
ATOM 786 O O . THR A 1 92 ? 12.066 -11.513 4.875 1.00 82.25 92 THR A O 1
ATOM 789 N N . GLN A 1 93 ? 11.906 -13.175 3.381 1.00 87.88 93 GLN A N 1
ATOM 790 C CA . GLN A 1 93 ? 12.384 -12.380 2.258 1.00 87.88 93 GLN A CA 1
ATOM 791 C C . GLN A 1 93 ? 11.170 -11.783 1.550 1.00 87.88 93 GLN A C 1
ATOM 793 O O . GLN A 1 93 ? 10.351 -12.509 0.997 1.00 87.88 93 GLN A O 1
ATOM 798 N N . VAL A 1 94 ? 11.068 -10.462 1.585 1.00 90.75 94 VAL A N 1
ATOM 799 C CA . VAL A 1 94 ? 9.975 -9.700 0.992 1.00 90.75 94 VAL A CA 1
ATOM 800 C C . VAL A 1 94 ? 10.286 -9.473 -0.485 1.00 90.75 94 VAL A C 1
ATOM 802 O O . VAL A 1 94 ? 11.387 -9.041 -0.831 1.00 90.75 94 VAL A O 1
ATOM 805 N N . ASP A 1 95 ? 9.326 -9.776 -1.358 1.00 93.81 95 ASP A N 1
ATOM 806 C CA . ASP A 1 95 ? 9.434 -9.533 -2.801 1.00 93.81 95 ASP A CA 1
ATOM 807 C C . ASP A 1 95 ? 9.137 -8.074 -3.159 1.00 93.81 95 ASP A C 1
ATOM 809 O O . ASP A 1 95 ? 9.605 -7.571 -4.177 1.00 93.81 95 ASP A O 1
ATOM 813 N N . GLU A 1 96 ? 8.308 -7.410 -2.357 1.00 94.25 96 GLU A N 1
ATOM 814 C CA . GLU A 1 96 ? 7.814 -6.069 -2.635 1.00 94.25 96 GLU A CA 1
ATOM 815 C C . GLU A 1 96 ? 7.391 -5.370 -1.346 1.00 94.25 96 GLU A C 1
ATOM 817 O O . GLU A 1 96 ? 6.740 -5.978 -0.493 1.00 94.25 96 GLU A O 1
ATOM 822 N N . SER A 1 97 ? 7.726 -4.089 -1.207 1.00 93.25 97 SER A N 1
ATOM 823 C CA . SER A 1 97 ? 7.277 -3.278 -0.080 1.00 93.25 97 SER A CA 1
ATOM 824 C C . SER A 1 97 ? 6.862 -1.874 -0.506 1.00 93.25 97 SER A C 1
ATOM 826 O O . SER A 1 97 ? 7.468 -1.245 -1.373 1.00 93.25 97 SER A O 1
ATOM 828 N N . LEU A 1 98 ? 5.797 -1.394 0.127 1.00 94.62 98 LEU A N 1
ATOM 829 C CA . LEU A 1 98 ? 5.287 -0.034 0.049 1.00 94.62 98 LEU A CA 1
ATOM 830 C C . LEU A 1 98 ? 5.314 0.543 1.461 1.00 94.62 98 LEU A C 1
ATOM 832 O O . LEU A 1 98 ? 4.751 -0.038 2.384 1.00 94.62 98 LEU A O 1
ATOM 836 N N . MET A 1 99 ? 5.953 1.691 1.629 1.00 93.44 99 MET A N 1
ATOM 837 C CA . MET A 1 99 ? 5.973 2.437 2.879 1.00 93.44 99 MET A CA 1
ATOM 838 C C . MET A 1 99 ? 5.422 3.828 2.637 1.00 93.44 99 MET A C 1
ATOM 840 O O . MET A 1 99 ? 5.785 4.480 1.661 1.00 93.44 99 MET A O 1
ATOM 844 N N . PHE A 1 100 ? 4.575 4.301 3.536 1.00 93.69 100 PHE A N 1
ATOM 845 C CA . PHE A 1 100 ? 4.128 5.686 3.538 1.00 93.69 100 PHE A CA 1
ATOM 846 C C . PHE A 1 100 ? 3.757 6.110 4.953 1.00 93.69 100 PHE A C 1
ATOM 848 O O . PHE A 1 100 ? 3.625 5.292 5.866 1.00 93.69 100 PHE A O 1
ATOM 855 N N . LYS A 1 101 ? 3.592 7.413 5.134 1.00 92.94 101 LYS A N 1
ATOM 856 C CA . LYS A 1 101 ? 3.062 8.009 6.352 1.00 92.94 101 LYS A CA 1
ATOM 857 C C . LYS A 1 101 ? 1.695 8.603 6.066 1.00 92.94 101 LYS A C 1
ATOM 859 O O . LYS A 1 101 ? 1.421 9.078 4.966 1.00 92.94 101 LYS A O 1
ATOM 864 N N . THR A 1 102 ? 0.833 8.596 7.066 1.00 92.38 102 THR A N 1
ATOM 865 C CA . THR A 1 102 ? -0.429 9.335 7.039 1.00 92.38 102 THR A CA 1
ATOM 866 C C . THR A 1 102 ? -0.585 10.058 8.367 1.00 92.38 102 THR A C 1
ATOM 868 O O . THR A 1 102 ? -0.116 9.577 9.390 1.00 92.38 102 THR A O 1
ATOM 871 N N . MET A 1 103 ? -1.191 11.238 8.363 1.00 91.06 103 MET A N 1
ATOM 872 C CA . MET A 1 103 ? -1.463 12.022 9.561 1.00 91.06 103 MET A CA 1
ATOM 873 C C . MET A 1 103 ? -2.969 12.121 9.750 1.00 91.06 103 MET A C 1
ATOM 875 O O . MET A 1 103 ? -3.688 12.386 8.786 1.00 91.06 103 MET A O 1
ATOM 879 N N . TYR A 1 104 ? -3.438 11.915 10.972 1.00 90.25 104 TYR A N 1
ATOM 880 C CA . TYR A 1 104 ? -4.842 12.053 11.328 1.00 90.25 104 TYR A CA 1
ATOM 881 C C . TYR A 1 104 ? -4.952 12.732 12.688 1.00 90.25 104 TYR A C 1
ATOM 883 O O . TYR A 1 104 ? -4.345 12.269 13.651 1.00 90.25 104 TYR A O 1
ATOM 891 N N . GLU A 1 105 ? -5.661 13.861 12.742 1.00 89.88 105 GLU A N 1
ATOM 892 C CA . GLU A 1 105 ? -5.814 14.681 13.955 1.00 89.88 105 GLU A CA 1
ATOM 893 C C . GLU A 1 105 ? -4.466 15.002 14.646 1.00 89.88 105 GLU A C 1
ATOM 895 O O . GLU A 1 105 ? -4.337 15.003 15.867 1.00 89.88 105 GLU A O 1
ATOM 900 N N . GLY A 1 106 ? -3.422 15.264 13.849 1.00 88.69 106 GLY A N 1
ATOM 901 C CA . GLY A 1 106 ? -2.068 15.573 14.326 1.00 88.69 106 GLY A CA 1
ATOM 902 C C . GLY A 1 106 ? -1.202 14.363 14.698 1.00 88.69 106 GLY A C 1
ATOM 903 O O . GLY A 1 106 ? -0.020 14.538 14.998 1.00 88.69 106 GLY A O 1
ATOM 904 N N . ILE A 1 107 ? -1.736 13.140 14.639 1.00 88.69 107 ILE A N 1
ATOM 905 C CA . ILE A 1 107 ? -0.991 11.900 14.899 1.00 88.69 107 ILE A CA 1
ATOM 906 C C . ILE A 1 107 ? -0.415 11.379 13.584 1.00 88.69 107 ILE A C 1
ATOM 908 O O . ILE A 1 107 ? -1.158 11.114 12.642 1.00 88.69 107 ILE A O 1
ATOM 912 N N . VAL A 1 108 ? 0.910 11.225 13.514 1.00 90.81 108 VAL A N 1
ATOM 913 C CA . VAL A 1 108 ? 1.603 10.641 12.354 1.00 90.81 108 VAL A CA 1
ATOM 914 C C . VAL A 1 108 ? 1.675 9.138 12.515 1.00 90.81 108 VAL A C 1
ATOM 916 O O . VAL A 1 108 ? 2.268 8.679 13.474 1.00 90.81 108 VAL A O 1
ATOM 919 N N . ILE A 1 109 ? 1.158 8.407 11.538 1.00 90.19 109 ILE A N 1
ATOM 920 C CA . ILE A 1 109 ? 1.089 6.952 11.487 1.00 90.19 109 ILE A CA 1
ATOM 921 C C . ILE A 1 109 ? 2.005 6.453 10.372 1.00 90.19 109 ILE A C 1
ATOM 923 O O . ILE A 1 109 ? 1.922 6.929 9.234 1.00 90.19 109 ILE A O 1
ATOM 927 N N . HIS A 1 110 ? 2.855 5.480 10.678 1.00 91.19 110 HIS A N 1
ATOM 928 C CA . HIS A 1 110 ? 3.706 4.814 9.698 1.00 91.19 110 HIS A CA 1
ATOM 929 C C . HIS A 1 110 ? 3.023 3.540 9.220 1.00 91.19 110 HIS A C 1
ATOM 931 O O . HIS A 1 110 ? 2.687 2.675 10.024 1.00 91.19 110 HIS A O 1
ATOM 937 N N . VAL A 1 111 ? 2.857 3.405 7.906 1.00 91.75 111 VAL A N 1
ATOM 938 C CA . VAL A 1 111 ? 2.254 2.227 7.285 1.00 91.75 111 VAL A CA 1
ATOM 939 C C . VAL A 1 111 ? 3.299 1.539 6.419 1.00 91.75 111 VAL A C 1
ATOM 941 O O . VAL A 1 111 ? 3.906 2.159 5.542 1.00 91.75 111 VAL A O 1
ATOM 944 N N . ILE A 1 112 ? 3.499 0.245 6.654 1.00 92.00 112 ILE A N 1
ATOM 945 C CA . ILE A 1 112 ? 4.259 -0.637 5.769 1.00 92.00 112 ILE A CA 1
ATOM 946 C C . ILE A 1 112 ? 3.324 -1.699 5.209 1.00 92.00 112 ILE A C 1
ATOM 948 O O . ILE A 1 112 ? 2.616 -2.365 5.951 1.00 92.00 112 ILE A O 1
ATOM 952 N N . CYS A 1 113 ? 3.325 -1.870 3.897 1.00 93.31 113 CYS A N 1
ATOM 953 C CA . CYS A 1 113 ? 2.672 -2.975 3.217 1.00 93.31 113 CYS A CA 1
ATOM 954 C C . CYS A 1 113 ? 3.753 -3.816 2.546 1.00 93.31 113 CYS A C 1
ATOM 956 O O . CYS A 1 113 ? 4.689 -3.277 1.956 1.00 93.31 113 CYS A O 1
ATOM 958 N N . THR A 1 114 ? 3.641 -5.132 2.632 1.00 93.44 114 THR A N 1
ATOM 959 C CA . THR A 1 114 ? 4.645 -6.062 2.109 1.00 93.44 114 THR A CA 1
ATOM 960 C C . THR A 1 114 ? 3.985 -7.211 1.379 1.00 93.44 114 THR A C 1
ATOM 962 O O . THR A 1 114 ? 2.851 -7.570 1.689 1.00 93.44 114 THR A O 1
ATOM 965 N N . ARG A 1 115 ? 4.709 -7.793 0.424 1.00 93.56 115 ARG A N 1
ATOM 966 C CA . ARG A 1 115 ? 4.326 -9.025 -0.259 1.00 93.56 115 ARG A CA 1
ATOM 967 C C . ARG A 1 115 ? 5.463 -10.041 -0.212 1.00 93.56 115 ARG A C 1
ATOM 969 O O . ARG A 1 115 ? 6.608 -9.701 -0.520 1.00 93.56 115 ARG A O 1
ATOM 976 N N . CYS A 1 116 ? 5.141 -11.281 0.128 1.00 91.44 116 CYS A N 1
ATOM 977 C CA . CYS A 1 116 ? 6.034 -12.433 0.107 1.00 91.44 116 CYS A CA 1
ATOM 978 C C . CYS A 1 116 ? 5.336 -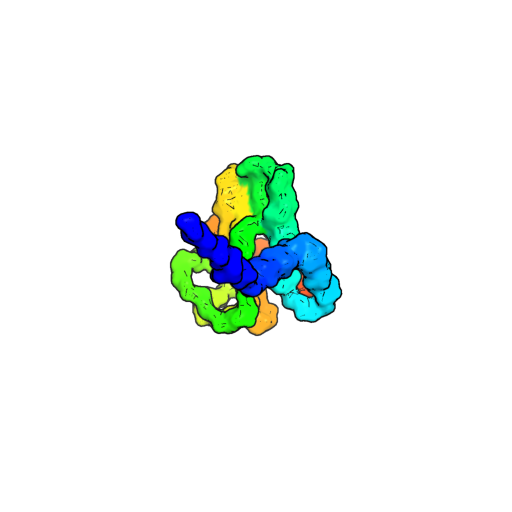13.566 -0.657 1.00 91.44 116 CYS A C 1
ATOM 980 O O . CYS A 1 116 ? 4.388 -14.160 -0.158 1.00 91.44 116 CYS A O 1
ATOM 982 N N . GLY A 1 117 ? 5.763 -13.858 -1.887 1.00 89.69 117 GLY A N 1
ATOM 983 C CA . GLY A 1 117 ? 5.001 -14.733 -2.778 1.00 89.69 117 GLY A CA 1
ATOM 984 C C . GLY A 1 117 ? 3.625 -14.136 -3.080 1.00 89.69 117 GLY A C 1
ATOM 985 O O . GLY A 1 117 ? 3.539 -13.003 -3.565 1.00 89.69 117 GLY A O 1
ATOM 986 N N . ASP A 1 118 ? 2.570 -14.884 -2.766 1.00 89.88 118 ASP A N 1
ATOM 987 C CA . ASP A 1 118 ? 1.176 -14.445 -2.911 1.00 89.88 118 ASP A CA 1
ATOM 988 C C . ASP A 1 118 ? 0.604 -13.841 -1.614 1.00 89.88 118 ASP A C 1
ATOM 990 O O . ASP A 1 118 ? -0.505 -13.306 -1.615 1.00 89.88 118 ASP A O 1
ATOM 994 N N . ASP A 1 119 ? 1.374 -13.876 -0.521 1.00 91.31 119 ASP A N 1
ATOM 995 C CA . ASP A 1 119 ? 0.952 -13.384 0.786 1.00 91.31 119 ASP A CA 1
ATOM 996 C C . ASP A 1 119 ? 1.247 -11.892 0.920 1.00 91.31 119 ASP A C 1
ATOM 998 O O . ASP A 1 119 ? 2.362 -11.424 0.669 1.00 91.31 119 ASP A O 1
ATOM 1002 N N . TYR A 1 120 ? 0.246 -11.134 1.357 1.00 93.44 120 TYR A N 1
ATOM 1003 C CA . TYR A 1 120 ? 0.354 -9.703 1.617 1.00 93.44 120 TYR A CA 1
ATOM 1004 C C . TYR A 1 120 ? 0.186 -9.424 3.103 1.00 93.44 120 TYR A C 1
ATOM 1006 O O . TYR A 1 120 ? -0.642 -10.052 3.755 1.00 93.44 120 TYR A O 1
ATOM 1014 N N . ALA A 1 121 ? 0.902 -8.434 3.628 1.00 91.69 121 ALA A N 1
ATOM 1015 C CA . ALA A 1 121 ? 0.732 -8.014 5.011 1.00 91.69 121 ALA A CA 1
ATOM 1016 C C . ALA A 1 121 ? 0.901 -6.506 5.200 1.00 91.69 121 ALA A C 1
ATOM 1018 O O . ALA A 1 121 ? 1.623 -5.852 4.444 1.00 91.69 121 ALA A O 1
ATOM 1019 N N . ILE A 1 122 ? 0.264 -5.972 6.240 1.00 91.25 122 ILE A N 1
ATOM 1020 C CA . ILE A 1 122 ? 0.285 -4.566 6.645 1.00 91.25 122 ILE A CA 1
ATOM 1021 C C . ILE A 1 122 ? 0.823 -4.469 8.067 1.00 91.25 122 ILE A C 1
ATOM 1023 O O . ILE A 1 122 ? 0.361 -5.186 8.947 1.00 91.25 122 ILE A O 1
ATOM 1027 N N . GLY A 1 123 ? 1.769 -3.567 8.300 1.00 88.44 123 GLY A N 1
ATOM 1028 C CA . GLY A 1 123 ? 2.229 -3.179 9.627 1.00 88.44 123 GLY A CA 1
ATOM 1029 C C . GLY A 1 123 ? 2.002 -1.691 9.883 1.00 88.44 123 GLY A C 1
ATOM 1030 O O . GLY A 1 123 ? 2.189 -0.866 8.986 1.00 88.44 123 GLY A O 1
ATOM 1031 N N . VAL A 1 124 ? 1.597 -1.356 11.112 1.00 87.75 124 VAL A N 1
ATOM 1032 C CA . VAL A 1 124 ? 1.291 0.016 11.553 1.00 87.75 124 VAL A CA 1
ATOM 1033 C C . VAL A 1 124 ? 1.854 0.256 12.960 1.00 87.75 124 VAL A C 1
ATOM 1035 O O . VAL A 1 124 ? 1.735 -0.613 13.819 1.00 87.75 124 VAL A O 1
ATOM 1038 N N . ASP A 1 125 ? 2.500 1.400 13.205 1.00 79.88 125 ASP A N 1
ATOM 1039 C CA . ASP A 1 125 ? 3.277 1.683 14.433 1.00 79.88 125 ASP A CA 1
ATOM 1040 C C . ASP A 1 125 ? 2.442 1.888 15.703 1.00 79.88 125 ASP A C 1
ATOM 1042 O O . ASP A 1 125 ? 2.949 1.671 16.803 1.00 79.88 125 ASP A O 1
ATOM 1046 N N . TYR A 1 126 ? 1.162 2.232 15.567 1.00 69.19 126 TYR A N 1
ATOM 1047 C CA . TYR A 1 126 ? 0.224 2.371 16.691 1.00 69.19 126 TYR A CA 1
ATOM 1048 C C . TYR A 1 126 ? -0.625 1.122 16.948 1.00 69.19 126 TYR A C 1
ATOM 1050 O O . TYR A 1 126 ? -1.485 1.135 17.830 1.00 69.19 126 TYR A O 1
ATOM 1058 N N . TYR A 1 127 ? -0.414 0.036 16.200 1.00 67.31 127 TYR A N 1
ATOM 1059 C CA . TYR A 1 127 ? -1.228 -1.163 16.358 1.00 67.31 127 TYR A CA 1
ATOM 1060 C C . TYR A 1 127 ? -0.668 -2.065 17.462 1.00 67.31 127 TYR A C 1
ATOM 1062 O O . TYR A 1 127 ? 0.409 -2.646 17.332 1.00 67.31 127 TYR A O 1
ATOM 1070 N N . ASN A 1 128 ? -1.403 -2.192 18.568 1.00 62.31 128 ASN A N 1
ATOM 1071 C CA . ASN A 1 128 ? -1.050 -3.120 19.639 1.00 62.31 128 ASN A CA 1
ATOM 1072 C C . ASN A 1 128 ? -1.514 -4.538 19.270 1.00 62.31 128 ASN A C 1
ATOM 1074 O O . ASN A 1 128 ? -2.649 -4.731 18.853 1.00 62.31 128 ASN A O 1
ATOM 1078 N N . GLN A 1 129 ? -0.684 -5.562 19.479 1.00 64.56 129 GLN A N 1
ATOM 1079 C CA . GLN A 1 129 ? -1.094 -6.959 19.268 1.00 64.56 129 GLN A CA 1
ATOM 1080 C C . GLN A 1 129 ? -2.341 -7.346 20.081 1.00 64.56 129 GLN A C 1
ATOM 1082 O O . GLN A 1 129 ? -3.090 -8.227 19.671 1.00 64.56 129 GLN A O 1
ATOM 1087 N N . SER A 1 130 ? -2.602 -6.678 21.209 1.00 65.56 130 SER A N 1
ATOM 1088 C CA . SER A 1 130 ? -3.789 -6.932 22.032 1.00 65.56 130 SER A CA 1
ATOM 1089 C C . SER A 1 130 ? -5.116 -6.519 21.382 1.00 65.56 130 SER A C 1
ATOM 1091 O O . SER A 1 130 ? -6.163 -6.993 21.820 1.00 65.56 130 SER A O 1
ATOM 1093 N N . THR A 1 131 ? -5.103 -5.666 20.351 1.00 67.50 131 THR A N 1
ATOM 1094 C CA . THR A 1 131 ? -6.308 -5.277 19.595 1.00 67.50 131 THR A CA 1
ATOM 1095 C C . THR A 1 131 ? -6.562 -6.183 18.390 1.00 67.50 131 THR A C 1
ATOM 1097 O O . THR A 1 131 ? -7.567 -6.023 17.692 1.00 67.50 131 THR A O 1
ATOM 1100 N N . TRP A 1 132 ? -5.695 -7.177 18.162 1.00 72.88 132 TRP A N 1
ATOM 1101 C CA . TRP A 1 132 ? -5.867 -8.152 17.098 1.00 72.88 132 TRP A CA 1
ATOM 1102 C C . TRP A 1 132 ? -7.046 -9.080 17.404 1.00 72.88 132 TRP A C 1
ATOM 1104 O O . TRP A 1 132 ? -7.029 -9.895 18.325 1.00 72.88 132 TRP A O 1
ATOM 1114 N N . SER A 1 133 ? -8.091 -8.949 16.594 1.00 82.44 133 SER A N 1
ATOM 1115 C CA . SER A 1 133 ? -9.222 -9.867 16.574 1.00 82.44 133 SER A CA 1
ATOM 1116 C C . SER A 1 133 ? -9.356 -10.486 15.190 1.00 82.44 133 SER A C 1
ATOM 1118 O O . SER A 1 133 ? -8.944 -9.903 14.188 1.00 82.44 133 SER A O 1
ATOM 1120 N N . LYS A 1 134 ? -10.027 -11.635 15.111 1.00 84.19 134 LYS A N 1
ATOM 1121 C CA . LYS A 1 134 ? -10.349 -12.270 13.827 1.00 84.19 134 LYS A CA 1
ATOM 1122 C C . LYS A 1 134 ? -11.162 -11.355 12.896 1.00 84.19 134 LYS A C 1
ATOM 1124 O O . LYS A 1 134 ? -11.076 -11.482 11.682 1.00 84.19 134 LYS A O 1
ATOM 1129 N N . SER A 1 135 ? -11.926 -10.411 13.456 1.00 87.06 135 SER A N 1
ATOM 1130 C CA . SER A 1 135 ? -12.631 -9.385 12.675 1.00 87.06 135 SER A CA 1
ATOM 1131 C C . SER A 1 135 ? -11.657 -8.441 11.972 1.00 87.06 135 SER A C 1
ATOM 1133 O O . SER A 1 135 ? -11.788 -8.213 10.776 1.00 87.06 135 SER A O 1
ATOM 1135 N N . VAL A 1 136 ? -10.659 -7.936 12.702 1.00 86.25 136 VAL A N 1
ATOM 1136 C CA . VAL A 1 136 ? -9.604 -7.061 12.162 1.00 86.25 136 VAL A CA 1
ATOM 1137 C C . VAL A 1 136 ? -8.831 -7.783 11.065 1.00 86.25 136 VAL A C 1
ATOM 1139 O O . VAL A 1 136 ? -8.592 -7.220 10.003 1.00 86.25 136 VAL A O 1
ATOM 1142 N N . GLU A 1 137 ? -8.462 -9.037 11.312 1.00 87.31 137 GLU A N 1
ATOM 1143 C CA . GLU A 1 137 ? -7.739 -9.854 10.340 1.00 87.31 137 GLU A CA 1
ATOM 1144 C C . GLU A 1 137 ? -8.529 -10.003 9.035 1.00 87.31 137 GLU A C 1
ATOM 1146 O O . GLU A 1 137 ? -7.982 -9.778 7.960 1.00 87.31 137 GLU A O 1
ATOM 1151 N N . ASN A 1 138 ? -9.832 -10.293 9.125 1.00 89.38 138 ASN A N 1
ATOM 1152 C CA . ASN A 1 138 ? -10.708 -10.393 7.958 1.00 89.38 138 ASN A CA 1
ATOM 1153 C C . ASN A 1 138 ? -10.803 -9.071 7.183 1.00 89.38 138 ASN A C 1
ATOM 1155 O O . ASN A 1 138 ? -10.742 -9.083 5.959 1.00 89.38 138 ASN A O 1
ATOM 1159 N N . GLU A 1 139 ? -10.933 -7.933 7.870 1.00 90.94 139 GLU A N 1
ATOM 1160 C CA . GLU A 1 139 ? -10.960 -6.618 7.215 1.00 90.94 139 GLU A CA 1
ATOM 1161 C C . GLU A 1 139 ? -9.667 -6.346 6.438 1.00 90.94 139 GLU A C 1
ATOM 1163 O O . GLU A 1 139 ? -9.717 -5.903 5.290 1.00 90.94 139 GLU A O 1
ATOM 1168 N N . VAL A 1 140 ? -8.511 -6.661 7.031 1.00 89.81 140 VAL A N 1
ATOM 1169 C CA . VAL A 1 140 ? -7.217 -6.522 6.352 1.00 89.81 140 VAL A CA 1
ATOM 1170 C C . VAL A 1 140 ? -7.101 -7.494 5.185 1.00 89.81 140 VAL A C 1
ATOM 1172 O O . VAL A 1 140 ? -6.650 -7.096 4.114 1.00 89.81 140 VAL A O 1
ATOM 1175 N N . PHE A 1 141 ? -7.560 -8.736 5.337 1.00 90.56 141 PHE A N 1
ATOM 1176 C CA . PHE A 1 141 ? -7.617 -9.684 4.226 1.00 90.56 141 PHE A CA 1
ATOM 1177 C C . PHE A 1 141 ? -8.420 -9.134 3.046 1.00 90.56 141 PHE A C 1
ATOM 1179 O O . PHE A 1 141 ? -7.958 -9.230 1.913 1.00 90.56 141 PHE A O 1
ATOM 1186 N N . GLU A 1 142 ? -9.588 -8.529 3.280 1.00 91.56 142 GLU A N 1
ATOM 1187 C CA . GLU A 1 142 ? -10.381 -7.930 2.199 1.00 91.56 142 GLU A CA 1
ATOM 1188 C C . GLU A 1 142 ? -9.656 -6.760 1.519 1.00 91.56 142 GLU A C 1
ATOM 1190 O O . GLU A 1 142 ? -9.691 -6.658 0.292 1.00 91.56 142 GLU A O 1
ATOM 1195 N N . LEU A 1 143 ? -8.952 -5.915 2.283 1.00 92.62 143 LEU A N 1
ATOM 1196 C CA . LEU A 1 143 ? -8.133 -4.827 1.729 1.00 92.62 143 LEU A CA 1
ATOM 1197 C C . LEU A 1 143 ? -6.977 -5.348 0.868 1.00 92.62 143 LEU A C 1
ATOM 1199 O O . LEU A 1 143 ? -6.607 -4.721 -0.124 1.00 92.62 143 LEU A O 1
ATOM 1203 N N . LEU A 1 144 ? -6.407 -6.490 1.248 1.00 92.62 144 LEU A N 1
ATOM 1204 C CA . LEU A 1 144 ? -5.236 -7.079 0.608 1.00 92.62 144 LEU A CA 1
ATOM 1205 C C . LEU A 1 144 ? -5.559 -8.005 -0.569 1.00 92.62 144 LEU A C 1
ATOM 1207 O O . LEU A 1 144 ? -4.639 -8.450 -1.255 1.00 92.62 144 LEU A O 1
ATOM 1211 N N . LYS A 1 145 ? -6.836 -8.290 -0.848 1.00 88.94 145 LYS A N 1
ATOM 1212 C CA . LYS A 1 145 ? -7.230 -9.087 -2.017 1.00 88.94 145 LYS A CA 1
ATOM 1213 C C . LYS A 1 145 ? -6.987 -8.301 -3.312 1.00 88.94 145 LYS A C 1
ATOM 1215 O O . LYS A 1 145 ? -7.668 -7.296 -3.541 1.00 88.94 145 LYS A O 1
ATOM 1220 N N . PRO A 1 146 ? -6.119 -8.780 -4.225 1.00 82.56 146 PRO A N 1
ATOM 1221 C CA . PRO A 1 146 ? -5.846 -8.086 -5.486 1.00 82.56 146 PRO A CA 1
ATOM 1222 C C . PRO A 1 146 ? -7.107 -7.841 -6.334 1.00 82.56 146 PRO A C 1
ATOM 1224 O O . PRO A 1 146 ? -7.244 -6.784 -6.953 1.00 82.56 146 PRO A O 1
ATOM 1227 N N . ASP A 1 147 ? -8.063 -8.774 -6.299 1.00 83.75 147 ASP A N 1
ATOM 1228 C CA . ASP A 1 147 ? -9.296 -8.725 -7.096 1.00 83.75 147 ASP A CA 1
ATOM 1229 C C . ASP A 1 147 ? -10.344 -7.735 -6.570 1.00 83.75 147 ASP A C 1
ATOM 1231 O O . ASP A 1 147 ? -11.191 -7.265 -7.332 1.00 83.75 147 ASP A O 1
ATOM 1235 N N . MET A 1 148 ? -10.283 -7.384 -5.281 1.00 77.62 148 MET A N 1
ATOM 1236 C CA . MET A 1 148 ? -11.259 -6.494 -4.640 1.00 77.62 148 MET A CA 1
ATOM 1237 C C . MET A 1 148 ? -11.052 -5.023 -5.012 1.00 77.62 148 MET A C 1
ATOM 1239 O O . MET A 1 148 ? -11.922 -4.194 -4.753 1.00 77.62 148 MET A O 1
ATOM 1243 N N . LYS A 1 149 ? -9.917 -4.687 -5.646 1.00 78.75 149 LYS A N 1
ATOM 1244 C CA . LYS A 1 149 ? -9.563 -3.332 -6.107 1.00 78.75 149 LYS A CA 1
ATOM 1245 C C . LYS A 1 149 ? -9.604 -2.249 -5.018 1.00 78.75 149 LYS A C 1
ATOM 1247 O O . LYS A 1 149 ? -9.647 -1.070 -5.365 1.00 78.75 149 LYS A O 1
ATOM 1252 N N . ALA A 1 150 ? -9.520 -2.614 -3.734 1.00 91.94 150 ALA A N 1
ATOM 1253 C CA . ALA A 1 150 ? -9.449 -1.662 -2.621 1.00 91.94 150 ALA A CA 1
ATOM 1254 C C . ALA A 1 150 ? -8.361 -0.614 -2.889 1.00 91.94 150 ALA A C 1
ATOM 1256 O O . ALA A 1 150 ? -7.276 -0.975 -3.335 1.00 91.94 150 ALA A O 1
ATOM 1257 N N . SER A 1 151 ? -8.637 0.670 -2.709 1.00 94.19 151 SER A N 1
ATOM 1258 C CA . SER A 1 151 ? -7.657 1.737 -2.945 1.00 94.19 151 SER A CA 1
ATOM 1259 C C . SER A 1 151 ? -6.731 1.925 -1.743 1.00 94.19 151 SER A C 1
ATOM 1261 O O . SER A 1 151 ? -7.058 1.522 -0.624 1.00 94.19 151 SER A O 1
ATOM 1263 N N . VAL A 1 152 ? -5.600 2.606 -1.937 1.00 94.44 152 VAL A N 1
ATOM 1264 C CA . VAL A 1 152 ? -4.739 3.011 -0.813 1.00 94.44 152 VAL A CA 1
ATOM 1265 C C . VAL A 1 152 ? -5.488 3.919 0.172 1.00 94.44 152 VAL A C 1
ATOM 1267 O O . VAL A 1 152 ? -5.226 3.891 1.370 1.00 94.44 152 VAL A O 1
ATOM 1270 N N . LEU A 1 153 ? -6.483 4.676 -0.301 1.00 94.62 153 LEU A N 1
ATOM 1271 C CA . LEU A 1 153 ? -7.338 5.493 0.557 1.00 94.62 153 LEU A CA 1
ATOM 1272 C C . LEU A 1 153 ? -8.293 4.656 1.411 1.00 94.62 153 LEU A C 1
ATOM 1274 O O . LEU A 1 153 ? -8.638 5.081 2.511 1.00 94.62 153 LEU A O 1
ATOM 1278 N N . ASP A 1 154 ? -8.708 3.476 0.950 1.00 95.31 154 ASP A N 1
ATOM 1279 C CA . ASP A 1 154 ? -9.507 2.560 1.771 1.00 95.31 154 ASP A CA 1
ATOM 1280 C C . ASP A 1 154 ? -8.663 1.988 2.913 1.00 95.31 154 ASP A C 1
ATOM 1282 O O . ASP A 1 154 ? -9.133 1.931 4.050 1.00 95.31 154 ASP A O 1
ATOM 1286 N N . LEU A 1 155 ? -7.384 1.694 2.649 1.00 94.19 155 LEU A N 1
ATOM 1287 C CA . LEU A 1 155 ? -6.416 1.378 3.697 1.00 94.19 155 LEU A CA 1
ATOM 1288 C C . LEU A 1 155 ? -6.232 2.553 4.670 1.00 94.19 155 LEU A C 1
ATOM 1290 O O . LEU A 1 155 ? -6.296 2.356 5.880 1.00 94.19 155 LEU A O 1
ATOM 1294 N N . VAL A 1 156 ? -6.045 3.779 4.176 1.00 93.12 156 VAL A N 1
ATOM 1295 C CA . VAL A 1 156 ? -5.895 4.961 5.045 1.00 93.12 156 VAL A CA 1
ATOM 1296 C C . VAL A 1 156 ? -7.120 5.151 5.939 1.00 93.12 156 VAL A C 1
ATOM 1298 O O . VAL A 1 156 ? -6.961 5.323 7.145 1.00 93.12 156 VAL A O 1
ATOM 1301 N N . LYS A 1 157 ? -8.339 5.059 5.393 1.00 92.56 157 LYS A N 1
ATOM 1302 C CA . LYS A 1 157 ? -9.579 5.140 6.184 1.00 92.56 157 LYS A CA 1
ATOM 1303 C C . LYS A 1 157 ? -9.649 4.045 7.240 1.00 92.56 157 LYS A C 1
ATOM 1305 O O . LYS A 1 157 ? -10.045 4.319 8.369 1.00 92.56 157 LYS A O 1
ATOM 1310 N N . TRP A 1 158 ? -9.259 2.821 6.884 1.00 92.19 158 TRP A N 1
ATOM 1311 C CA . TRP A 1 158 ? -9.209 1.708 7.825 1.00 92.19 158 TRP A CA 1
ATOM 1312 C C . TRP A 1 158 ? -8.232 1.991 8.973 1.00 92.19 158 TRP A C 1
ATOM 1314 O O . TRP A 1 158 ? -8.607 1.840 10.132 1.00 92.19 158 TRP A O 1
ATOM 1324 N N . VAL A 1 159 ? -7.026 2.488 8.678 1.00 89.88 159 VAL A N 1
ATOM 1325 C CA . VAL A 1 159 ? -6.040 2.873 9.702 1.00 89.88 159 VAL A CA 1
ATOM 1326 C C . VAL A 1 159 ? -6.588 3.986 10.603 1.00 89.88 159 VAL A C 1
ATOM 1328 O O . VAL A 1 159 ? -6.519 3.880 11.825 1.00 89.88 159 VAL A O 1
ATOM 1331 N N . GLN A 1 160 ? -7.170 5.034 10.017 1.00 87.81 160 GLN A N 1
ATOM 1332 C CA . GLN A 1 160 ? -7.718 6.183 10.748 1.00 87.81 160 GLN A CA 1
ATOM 1333 C C . GLN A 1 160 ? -8.880 5.794 11.663 1.00 87.81 160 GLN A C 1
ATOM 1335 O O . GLN A 1 160 ? -8.945 6.242 12.804 1.00 87.81 160 GLN A O 1
ATOM 1340 N N . HIS A 1 161 ? -9.771 4.915 11.198 1.00 88.19 161 HIS A N 1
ATOM 1341 C CA . HIS A 1 161 ? -10.891 4.418 11.995 1.00 88.19 161 HIS A CA 1
ATOM 1342 C C . HIS A 1 161 ? -10.438 3.696 13.273 1.00 88.19 161 HIS A C 1
ATOM 1344 O O . HIS A 1 161 ? -11.183 3.655 14.244 1.00 88.19 161 HIS A O 1
ATOM 1350 N N . ARG A 1 162 ? -9.221 3.141 13.287 1.00 81.62 162 ARG A N 1
ATOM 1351 C CA . ARG A 1 162 ? -8.664 2.392 14.422 1.00 81.62 162 ARG A CA 1
ATOM 1352 C C . ARG A 1 162 ? -7.903 3.251 15.432 1.00 81.62 162 ARG A C 1
ATOM 1354 O O . ARG A 1 162 ? -7.454 2.708 16.437 1.00 81.62 162 ARG A O 1
ATOM 1361 N N . LEU A 1 163 ? -7.742 4.549 15.173 1.00 74.44 163 LEU A N 1
ATOM 1362 C CA . LEU A 1 163 ? -7.212 5.493 16.161 1.00 74.44 163 LEU A CA 1
ATOM 1363 C C . LEU A 1 163 ? -8.276 5.998 17.154 1.00 74.44 163 LEU A C 1
ATOM 1365 O O . LEU A 1 163 ? -7.902 6.621 18.146 1.00 74.44 163 LEU A O 1
ATOM 1369 N N . HIS A 1 164 ? -9.562 5.728 16.892 1.00 61.81 164 HIS A N 1
ATOM 1370 C CA . HIS A 1 164 ? -10.709 6.036 17.762 1.00 61.81 164 HIS A CA 1
ATOM 1371 C C . HIS A 1 164 ? -11.101 4.835 18.622 1.00 61.81 164 HIS A C 1
ATOM 1373 O O . HIS A 1 164 ? -11.496 5.062 19.787 1.00 61.81 164 HIS A O 1
#

Secondary structure (DSSP, 8-state):
-----TTTT----HHHHHHHHHTSHHHHHHHHT-TT--HHHHHHHHHHHHHHHGGGS-TT-EEEEEEEEE-S-EE--SS----EESS--TTSEESEEEEEEEEETTEEEEEEEEEETTEEEEEETT--GGG--HHHHHHHHHHH-GGG---HHHHHHHHHHTT-

Organism: NCBI:txid74557

Sequence (164 aa):
MERYSSTDNLQWEHNVTYEWLAGQIGCLSAQLTRKNLSLLERWYFEAKIEERNDAKQDNWTRQCFDVRYTKERHRLQGKLMLFSIPFDHSNTQVDESLMFKTMYEGIVIHVICTRCGDDYAIGVDYYNQSTWSKSVENEVFELLKPDMKASVLDLVKWVQHRLH

pLDDT: mean 81.1, std 14.72, range [40.06, 96.19]

Foldseek 3Di:
DDDPPVPPPPPPVVVVVVVVVCLDLVNLVVQLVDPPDAPQSNQLSLLSNQQVVQVPDDPQWGGRAPKDKDQCWDAPDDDQPFQKPPDGRNPPTFRMKIWTWTGHRNDIKIWMWTDDPLDIIIGINPDDPVPDDPVLRVLVVCCNDRVNPRHNVNVVVSVNVVVD